Protein AF-A0A1Y3ATC1-F1 (afdb_monomer_lite)

Foldseek 3Di:
DDPPPPPDPAPQAQVVLLCCCVPPLQDAEEADECHEHELSNLVSLLNNQNHAEYEDYQYHYDPVHVVVVVVSVVVSVCSLCVLVPVCVPDPDDPDPPPRRRYHYHYYNDPDD

pLDDT: mean 73.66, std 17.36, range [36.75, 92.56]

Secondary structure (DSSP, 8-state):
--------TT---HHHHTTHHHH-TT--EEEEES-EE-HHHHHHHHT-TT--EEEEES-EE-GGGHHHHHHHHHHHHHHHHHHHHTTTT--S-TTTGGGG--EEEEES----

Sequence (112 aa):
MTVSSKLSPKSISDHSLSTLDQYLPDLRILKLRGVCIGQRSLLAIQNLKHLQFLRLDSLRFNRNEKSSIKESFSELMRTLTSDMQQLSSYEHCQRQHRQNRTSIHLTNIPLI

Radius of gyration: 16.45 Å; chains: 1; bounding box: 32×25×67 Å

Structure (mmCIF, N/CA/C/O backbone):
data_AF-A0A1Y3ATC1-F1
#
_entry.id   AF-A0A1Y3ATC1-F1
#
loop_
_atom_site.group_PDB
_atom_site.id
_atom_site.type_symbol
_atom_site.label_atom_id
_atom_site.label_alt_id
_atom_site.label_comp_id
_atom_site.label_asym_id
_atom_site.label_entity_id
_atom_site.label_seq_id
_atom_site.pdbx_PDB_ins_code
_atom_site.Cartn_x
_atom_site.Cartn_y
_atom_site.Cartn_z
_atom_site.occupancy
_atom_site.B_iso_or_equiv
_atom_site.auth_seq_id
_atom_site.auth_comp_id
_atom_site.auth_asym_id
_atom_site.auth_atom_id
_atom_site.pdbx_PDB_model_num
ATOM 1 N N . MET A 1 1 ? -14.886 5.258 -33.704 1.00 36.75 1 MET A N 1
ATOM 2 C CA . MET A 1 1 ? -13.667 4.601 -33.186 1.00 36.75 1 MET A CA 1
ATOM 3 C C . MET A 1 1 ? -13.811 4.473 -31.681 1.00 36.75 1 MET A C 1
ATOM 5 O O . MET A 1 1 ? -13.612 5.441 -30.962 1.00 36.75 1 MET A O 1
ATOM 9 N N . THR A 1 2 ? -14.276 3.323 -31.206 1.00 37.00 2 THR A N 1
ATOM 10 C CA . THR A 1 2 ? -14.501 3.073 -29.779 1.00 37.00 2 THR A CA 1
ATOM 11 C C . THR A 1 2 ? -13.172 2.659 -29.163 1.00 37.00 2 THR A C 1
ATOM 13 O O . THR A 1 2 ? -12.673 1.566 -29.424 1.00 37.00 2 THR A O 1
ATOM 16 N N . VAL A 1 3 ? -12.556 3.556 -28.394 1.00 41.97 3 VAL A N 1
ATOM 17 C CA . VAL A 1 3 ? -11.334 3.252 -27.644 1.00 41.97 3 VAL A CA 1
ATOM 18 C C . VAL A 1 3 ? -11.744 2.366 -26.468 1.00 41.97 3 VAL A C 1
ATOM 20 O O . VAL A 1 3 ? -12.077 2.845 -25.389 1.00 41.97 3 VAL A O 1
ATOM 23 N N . SER A 1 4 ? -11.805 1.050 -26.683 1.00 43.94 4 SER A N 1
ATOM 24 C CA . SER A 1 4 ? -11.871 0.098 -25.575 1.00 43.94 4 SER A CA 1
ATOM 25 C C . SER A 1 4 ? -10.512 0.096 -24.890 1.00 43.94 4 SER A C 1
ATOM 27 O O . SER A 1 4 ? -9.640 -0.719 -25.193 1.00 43.94 4 SER A O 1
ATOM 29 N N . SER A 1 5 ? -10.327 1.035 -23.966 1.00 49.41 5 SER A N 1
ATOM 30 C CA . SER A 1 5 ? -9.232 1.032 -23.006 1.00 49.41 5 SER A CA 1
ATOM 31 C C . SER A 1 5 ? -9.395 -0.208 -22.139 1.00 49.41 5 SER A C 1
ATOM 33 O O . SER A 1 5 ? -10.082 -0.200 -21.119 1.00 49.41 5 SER A O 1
ATOM 35 N N . LYS A 1 6 ? -8.808 -1.316 -22.588 1.00 47.03 6 LYS A N 1
ATOM 36 C CA . LYS A 1 6 ? -8.688 -2.558 -21.834 1.00 47.03 6 LYS A CA 1
ATOM 37 C C . LYS A 1 6 ? -7.788 -2.235 -20.641 1.00 47.03 6 LYS A C 1
ATOM 39 O O . LYS A 1 6 ? -6.571 -2.384 -20.720 1.00 47.03 6 LYS A O 1
ATOM 44 N N . LEU A 1 7 ? -8.375 -1.702 -19.567 1.00 44.47 7 LEU A N 1
ATOM 45 C CA . LEU A 1 7 ? -7.712 -1.493 -18.285 1.00 44.47 7 LEU A CA 1
ATOM 46 C C . LEU A 1 7 ? -7.287 -2.874 -17.803 1.00 44.47 7 LEU A C 1
ATOM 48 O O . LEU A 1 7 ? -8.057 -3.620 -17.203 1.00 44.47 7 LEU A O 1
ATOM 52 N N . SER A 1 8 ? -6.068 -3.270 -18.163 1.00 48.94 8 SER A N 1
ATOM 53 C CA . SER A 1 8 ? -5.501 -4.493 -17.631 1.00 48.94 8 SER A CA 1
ATOM 54 C C . SER A 1 8 ? -5.465 -4.344 -16.104 1.00 48.94 8 SER A C 1
ATOM 56 O O . SER A 1 8 ? -5.114 -3.263 -15.618 1.00 48.94 8 SER A O 1
ATOM 58 N N . PRO A 1 9 ? -5.750 -5.399 -15.324 1.00 48.72 9 PRO A N 1
ATOM 59 C CA . PRO A 1 9 ? -5.671 -5.372 -13.857 1.00 48.72 9 PRO A CA 1
ATOM 60 C C . PRO A 1 9 ? -4.243 -5.117 -13.312 1.00 48.72 9 PRO A C 1
ATOM 62 O O . PRO A 1 9 ? -3.969 -5.331 -12.138 1.00 48.72 9 PRO A O 1
ATOM 65 N N . LYS A 1 10 ? -3.315 -4.656 -14.164 1.00 52.91 10 LYS A N 1
ATOM 66 C CA . LYS A 1 10 ? -1.913 -4.327 -13.892 1.00 52.91 10 LYS A CA 1
ATOM 67 C C . LYS A 1 10 ? -1.646 -2.819 -13.757 1.00 52.91 10 LYS A C 1
ATOM 69 O O . LYS A 1 10 ? -0.485 -2.449 -13.628 1.00 52.91 10 LYS A O 1
ATOM 74 N N . SER A 1 11 ? -2.662 -1.954 -13.821 1.00 65.44 11 SER A N 1
ATOM 75 C CA . SER A 1 11 ? -2.452 -0.503 -13.987 1.00 65.44 11 SER A CA 1
ATOM 76 C C . SER A 1 11 ? -2.610 0.349 -12.719 1.00 65.44 11 SER A C 1
ATOM 78 O O . SER A 1 11 ? -2.733 1.566 -12.834 1.00 65.44 11 SER A O 1
ATOM 80 N N . ILE A 1 12 ? -2.598 -0.236 -11.517 1.00 73.12 12 ILE A N 1
ATOM 81 C CA . ILE A 1 12 ? -2.395 0.577 -10.307 1.00 73.12 12 ILE A CA 1
ATOM 82 C C . ILE A 1 12 ? -0.900 0.904 -10.237 1.00 73.12 12 ILE A C 1
ATOM 84 O O . ILE A 1 12 ? -0.068 0.033 -9.963 1.00 73.12 12 ILE A O 1
ATOM 88 N N . SER A 1 13 ? -0.576 2.149 -10.576 1.00 77.94 13 SER A N 1
ATOM 89 C CA . SER A 1 13 ? 0.775 2.704 -10.601 1.00 77.94 13 SER A CA 1
ATOM 90 C C . SER A 1 13 ? 1.028 3.582 -9.376 1.00 77.94 13 SER A C 1
ATOM 92 O O . SER A 1 13 ? 0.087 4.073 -8.749 1.00 77.94 13 SER A O 1
ATOM 94 N N . ASP A 1 14 ? 2.303 3.843 -9.089 1.00 82.75 14 ASP A N 1
ATOM 95 C CA . ASP A 1 14 ? 2.731 4.821 -8.082 1.00 82.75 14 ASP A CA 1
ATOM 96 C C . ASP A 1 14 ? 1.991 6.161 -8.227 1.00 82.75 14 ASP A C 1
ATOM 98 O O . ASP A 1 14 ? 1.514 6.711 -7.241 1.00 82.75 14 ASP A O 1
ATOM 102 N N . HIS A 1 15 ? 1.791 6.624 -9.465 1.00 85.12 15 HIS A N 1
ATOM 103 C CA . HIS A 1 15 ? 1.083 7.871 -9.740 1.00 85.12 15 HIS A CA 1
ATOM 104 C C . HIS A 1 15 ? -0.401 7.828 -9.349 1.00 85.12 15 HIS A C 1
ATOM 106 O O . HIS A 1 15 ? -0.924 8.795 -8.809 1.00 85.12 15 HIS A O 1
ATOM 112 N N . SER A 1 16 ? -1.090 6.710 -9.592 1.00 86.50 16 SER A N 1
ATOM 113 C CA . SER A 1 16 ? -2.487 6.569 -9.156 1.00 86.50 16 SER A CA 1
ATOM 114 C C . SER A 1 16 ? -2.624 6.432 -7.637 1.00 86.50 16 SER A C 1
ATOM 116 O O . SER A 1 16 ? -3.641 6.814 -7.075 1.00 86.50 16 SER A O 1
ATOM 118 N N . LEU A 1 17 ? -1.604 5.889 -6.967 1.00 88.62 17 LEU A N 1
ATOM 119 C CA . LEU A 1 17 ? -1.585 5.731 -5.514 1.00 88.62 17 LEU A CA 1
ATOM 120 C C . LEU A 1 17 ? -1.142 7.012 -4.793 1.00 88.62 17 LEU A C 1
ATOM 122 O O . LEU A 1 17 ? -1.487 7.195 -3.630 1.00 88.62 17 LEU A O 1
ATOM 126 N N . SER A 1 18 ? -0.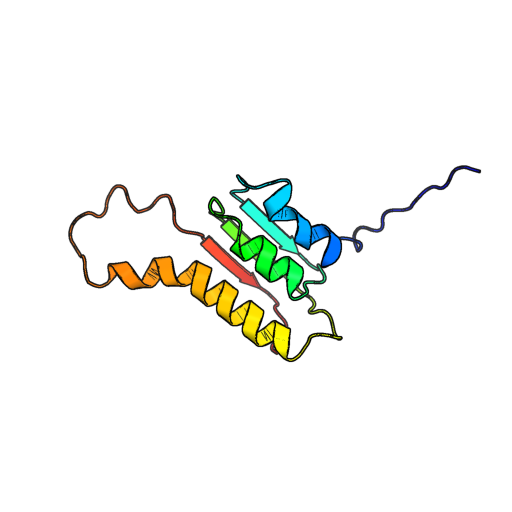418 7.911 -5.467 1.00 90.12 18 SER A N 1
ATOM 127 C CA . SER A 1 18 ? 0.062 9.165 -4.876 1.00 90.12 18 SER A CA 1
ATOM 128 C C . SER A 1 18 ? -1.036 10.189 -4.595 1.00 90.12 18 SER A C 1
ATOM 130 O O . SER A 1 18 ? -0.735 11.258 -4.087 1.00 90.12 18 SER A O 1
ATOM 132 N N . THR A 1 19 ? -2.280 9.907 -4.979 1.00 90.75 19 THR A N 1
ATOM 133 C CA . THR A 1 19 ? -3.433 10.786 -4.745 1.00 90.75 19 THR A CA 1
ATOM 134 C C . THR A 1 19 ? -4.393 10.226 -3.690 1.00 90.75 19 THR A C 1
ATOM 136 O O . THR A 1 19 ? -5.461 10.795 -3.461 1.00 90.75 19 THR A O 1
ATOM 139 N N . LEU A 1 20 ? -4.044 9.100 -3.051 1.00 89.88 20 LEU A N 1
ATOM 140 C CA . LEU A 1 20 ? -4.903 8.435 -2.068 1.00 89.88 20 LEU A CA 1
ATOM 141 C C . LEU A 1 20 ? -5.254 9.339 -0.886 1.00 89.88 20 LEU A C 1
ATOM 143 O O . LEU A 1 20 ? -6.406 9.360 -0.470 1.00 89.88 20 LEU A O 1
ATOM 147 N N . ASP A 1 21 ? -4.292 10.090 -0.365 1.00 91.19 21 ASP A N 1
ATOM 148 C CA . ASP A 1 21 ? -4.498 11.015 0.749 1.00 91.19 21 ASP A CA 1
ATOM 149 C C . ASP A 1 21 ? -5.371 12.213 0.368 1.00 91.19 21 ASP A C 1
ATOM 151 O O . ASP A 1 21 ? -6.161 12.685 1.183 1.00 91.19 21 ASP A O 1
ATOM 155 N N . GLN A 1 22 ? -5.291 12.660 -0.886 1.00 92.31 22 GLN A N 1
ATOM 156 C CA . GLN A 1 22 ? -6.111 13.754 -1.394 1.00 92.31 22 GLN A CA 1
ATOM 157 C C . GLN A 1 22 ? -7.588 13.365 -1.549 1.00 92.31 22 GLN A C 1
ATOM 159 O O . GLN A 1 22 ? -8.471 14.154 -1.213 1.00 92.31 22 GLN A O 1
ATOM 164 N N . TYR A 1 23 ? -7.870 12.178 -2.093 1.00 92.56 23 TYR A N 1
ATOM 165 C CA . TYR A 1 23 ? -9.240 11.779 -2.442 1.00 92.56 23 TYR A CA 1
ATOM 166 C C . TYR A 1 23 ? -9.905 10.869 -1.411 1.00 92.56 23 TYR A C 1
ATOM 168 O O . TYR A 1 23 ? -11.132 10.796 -1.372 1.00 92.56 23 TYR A O 1
ATOM 176 N N . LEU A 1 24 ? -9.123 10.166 -0.590 1.00 92.31 24 LEU A N 1
ATOM 177 C CA . LEU A 1 24 ? -9.609 9.223 0.417 1.00 92.31 24 LEU A CA 1
ATOM 178 C C . LEU A 1 24 ? -8.959 9.494 1.792 1.00 92.31 24 LEU A C 1
ATOM 180 O O . LEU A 1 24 ? -8.370 8.582 2.373 1.00 92.31 24 LEU A O 1
ATOM 184 N N . PRO A 1 25 ? -9.074 10.715 2.352 1.00 90.81 25 PRO A N 1
ATOM 185 C CA . PRO A 1 25 ? -8.409 11.079 3.610 1.00 90.81 25 PRO A CA 1
ATOM 186 C C . PRO A 1 25 ? -8.863 10.229 4.811 1.00 90.81 25 PRO A C 1
ATOM 188 O O . PRO A 1 25 ? -8.079 9.962 5.721 1.00 90.81 25 PRO A O 1
ATOM 191 N N . ASP A 1 26 ? -10.107 9.743 4.787 1.00 90.12 26 ASP A N 1
ATOM 192 C CA . ASP A 1 26 ? -10.702 8.917 5.846 1.00 90.12 26 ASP A CA 1
ATOM 193 C C . ASP A 1 26 ? -10.516 7.405 5.624 1.00 90.12 26 ASP A C 1
ATOM 195 O O . ASP A 1 26 ? -11.195 6.583 6.252 1.00 90.12 26 ASP A O 1
ATOM 199 N N . LEU A 1 27 ? -9.626 7.000 4.708 1.00 90.62 27 LEU A N 1
ATOM 200 C CA . LEU A 1 27 ? -9.423 5.591 4.379 1.00 90.62 27 LEU A CA 1
ATOM 201 C C . LEU A 1 27 ? -8.921 4.806 5.597 1.00 90.62 27 LEU A C 1
ATOM 203 O O . LEU A 1 27 ? -7.821 5.032 6.089 1.00 90.62 27 LEU A O 1
ATOM 207 N N . ARG A 1 28 ? -9.706 3.814 6.035 1.00 90.00 28 ARG A N 1
ATOM 208 C CA . ARG A 1 28 ? -9.360 2.950 7.179 1.00 90.00 28 ARG A CA 1
ATOM 209 C C . ARG A 1 28 ? -8.669 1.651 6.794 1.00 90.00 28 ARG A C 1
ATOM 211 O O . ARG A 1 28 ? -7.927 1.091 7.593 1.00 90.00 28 ARG A O 1
ATOM 218 N N . ILE A 1 29 ? -8.926 1.135 5.597 1.00 90.31 29 ILE A N 1
ATOM 219 C CA . ILE A 1 29 ? -8.432 -0.175 5.165 1.00 90.31 29 ILE A CA 1
ATOM 220 C C . ILE A 1 29 ? -7.846 -0.037 3.766 1.00 90.31 29 ILE A C 1
ATOM 222 O O . ILE A 1 29 ? -8.567 0.266 2.820 1.00 90.31 29 ILE A O 1
ATOM 226 N N . LEU A 1 30 ? -6.556 -0.336 3.630 1.00 90.25 30 LEU A N 1
ATOM 227 C CA . LEU A 1 30 ? -5.850 -0.363 2.357 1.00 90.25 30 LEU A CA 1
ATOM 228 C C . LEU A 1 30 ? -5.213 -1.737 2.140 1.00 90.25 30 LEU A C 1
ATOM 230 O O . LEU A 1 30 ? -4.425 -2.223 2.952 1.00 90.25 30 LEU A O 1
ATOM 234 N N . LYS A 1 31 ? -5.563 -2.381 1.025 1.00 90.44 31 LYS A N 1
ATOM 235 C CA . LYS A 1 31 ? -5.002 -3.671 0.608 1.00 90.44 31 LYS A CA 1
ATOM 236 C C . LYS A 1 31 ? -4.436 -3.532 -0.794 1.00 90.44 31 LYS A C 1
ATOM 238 O O . LYS A 1 31 ? -5.187 -3.348 -1.746 1.00 90.44 31 LYS A O 1
ATOM 243 N N . LEU A 1 32 ? -3.122 -3.654 -0.915 1.00 87.12 32 LEU A N 1
ATOM 244 C CA . LEU A 1 32 ? -2.404 -3.563 -2.178 1.00 87.12 32 LEU A CA 1
ATOM 245 C C . LEU A 1 32 ? -1.722 -4.896 -2.471 1.00 87.12 32 LEU A C 1
ATOM 247 O O . LEU A 1 32 ? -0.950 -5.397 -1.654 1.00 87.12 32 LEU A O 1
ATOM 251 N N . ARG A 1 33 ? -2.011 -5.473 -3.644 1.00 87.19 33 ARG A N 1
ATOM 252 C CA . ARG A 1 33 ? -1.413 -6.732 -4.097 1.00 87.19 33 ARG A CA 1
ATOM 253 C C . ARG A 1 33 ? -0.873 -6.612 -5.516 1.00 87.19 33 ARG A C 1
ATOM 255 O O . ARG A 1 33 ? -1.614 -6.231 -6.415 1.00 87.19 33 ARG A O 1
ATOM 262 N N . GLY A 1 34 ? 0.392 -6.975 -5.731 1.00 84.19 34 GLY A N 1
ATOM 263 C CA . GLY A 1 34 ? 0.986 -7.028 -7.078 1.00 84.19 34 GLY A CA 1
ATOM 264 C C . GLY A 1 34 ? 1.219 -5.662 -7.739 1.00 84.19 34 GLY A C 1
ATOM 265 O O . GLY A 1 34 ? 1.493 -5.593 -8.945 1.00 84.19 34 GLY A O 1
ATOM 266 N N . VAL A 1 35 ? 1.093 -4.575 -6.975 1.00 84.50 35 VAL A N 1
ATOM 267 C CA . VAL A 1 35 ? 1.183 -3.201 -7.482 1.00 84.50 35 VAL A CA 1
ATOM 268 C C . VAL A 1 35 ? 2.626 -2.706 -7.522 1.00 84.50 35 VAL A C 1
ATOM 270 O O . VAL A 1 35 ? 3.497 -3.212 -6.809 1.00 84.50 35 VAL A O 1
ATOM 273 N N . CYS A 1 36 ? 2.873 -1.724 -8.390 1.00 85.56 36 CYS A N 1
ATOM 274 C CA . CYS A 1 36 ? 4.144 -1.012 -8.424 1.00 85.56 36 CYS A CA 1
ATOM 275 C C . CYS A 1 36 ? 4.055 0.202 -7.495 1.00 85.56 36 CYS A C 1
ATOM 277 O O . CYS A 1 36 ? 3.228 1.081 -7.733 1.00 85.56 36 CYS A O 1
ATOM 279 N N . ILE A 1 37 ? 4.884 0.230 -6.456 1.00 85.44 37 ILE A N 1
ATOM 280 C CA . ILE A 1 37 ? 4.946 1.304 -5.462 1.00 85.44 37 ILE A CA 1
ATOM 281 C C . ILE A 1 37 ? 6.258 2.066 -5.671 1.00 85.44 37 ILE A C 1
ATOM 283 O O . ILE A 1 37 ? 7.311 1.466 -5.901 1.00 85.44 37 ILE A O 1
ATOM 287 N N . GLY A 1 38 ? 6.163 3.389 -5.650 1.00 87.75 38 GLY A N 1
ATOM 288 C CA . GLY A 1 38 ? 7.260 4.350 -5.709 1.00 87.75 38 GLY A CA 1
ATOM 289 C C . GLY A 1 38 ? 7.318 5.171 -4.422 1.00 87.75 38 GLY A C 1
ATOM 290 O O . GLY A 1 38 ? 6.562 4.936 -3.477 1.00 87.75 38 GLY A O 1
ATOM 291 N N . GLN A 1 39 ? 8.195 6.166 -4.378 1.00 88.19 39 GLN A N 1
ATOM 292 C CA . GLN A 1 39 ? 8.290 7.046 -3.211 1.00 88.19 39 GLN A CA 1
ATOM 293 C C . GLN A 1 39 ? 6.980 7.808 -2.935 1.00 88.19 39 GLN A C 1
ATOM 295 O O . GLN A 1 39 ? 6.580 7.976 -1.784 1.00 88.19 39 GLN A O 1
ATOM 300 N N . ARG A 1 40 ? 6.282 8.248 -3.986 1.00 88.88 40 ARG A N 1
ATOM 301 C CA . ARG A 1 40 ? 5.094 9.108 -3.864 1.00 88.88 40 ARG A CA 1
ATOM 302 C C . ARG A 1 40 ? 3.920 8.373 -3.236 1.00 88.88 40 ARG A C 1
ATOM 304 O O . ARG A 1 40 ? 3.218 8.922 -2.396 1.00 88.88 40 ARG A O 1
ATOM 311 N N . SER A 1 41 ? 3.721 7.121 -3.626 1.00 90.12 41 SER A N 1
ATOM 312 C CA . SER A 1 41 ? 2.685 6.274 -3.045 1.00 90.12 41 SER A CA 1
ATOM 313 C C . SER A 1 41 ? 2.964 5.920 -1.586 1.00 90.12 41 SER A C 1
ATOM 315 O O . SER A 1 41 ? 2.026 5.882 -0.799 1.00 90.12 41 SER A O 1
ATOM 317 N N . LEU A 1 42 ? 4.227 5.735 -1.186 1.00 89.56 42 LEU A N 1
ATOM 318 C CA . LEU A 1 42 ? 4.574 5.550 0.229 1.00 89.56 42 LEU A CA 1
ATOM 319 C C . LEU A 1 42 ? 4.244 6.793 1.066 1.00 89.56 42 LEU A C 1
ATOM 321 O O . LEU A 1 42 ? 3.645 6.654 2.130 1.00 89.56 42 LEU A O 1
ATOM 325 N N . LEU A 1 43 ? 4.561 7.990 0.560 1.00 89.69 43 LEU A N 1
ATOM 326 C CA . LEU A 1 43 ? 4.216 9.260 1.211 1.00 89.69 43 LEU A CA 1
ATOM 327 C C . LEU A 1 43 ? 2.699 9.452 1.329 1.00 89.69 43 LEU A C 1
ATOM 329 O O . LEU A 1 43 ? 2.201 9.798 2.396 1.00 89.69 43 LEU A O 1
ATOM 333 N N . ALA A 1 44 ? 1.947 9.162 0.265 1.00 90.88 44 ALA A N 1
ATOM 334 C CA . ALA A 1 44 ? 0.489 9.240 0.311 1.00 90.88 44 ALA A CA 1
ATOM 335 C C . ALA A 1 44 ? -0.094 8.278 1.360 1.00 90.88 44 ALA A C 1
ATOM 337 O O . ALA A 1 44 ? -0.971 8.665 2.124 1.00 90.88 44 ALA A O 1
ATOM 338 N N . ILE A 1 45 ? 0.426 7.047 1.466 1.00 90.06 45 ILE A N 1
ATOM 339 C CA . ILE A 1 45 ? -0.002 6.091 2.503 1.00 90.06 45 ILE A CA 1
ATOM 340 C C . ILE A 1 45 ? 0.342 6.607 3.908 1.00 90.06 45 ILE A C 1
ATOM 342 O O . ILE A 1 45 ? -0.468 6.450 4.819 1.00 90.06 45 ILE A O 1
ATOM 346 N N . GLN A 1 46 ? 1.504 7.239 4.086 1.00 88.44 46 GLN A N 1
ATOM 347 C CA . GLN A 1 46 ? 1.915 7.843 5.358 1.00 88.44 46 GLN A CA 1
ATOM 348 C C . GLN A 1 46 ? 0.953 8.953 5.811 1.00 88.44 46 GLN A C 1
ATOM 350 O O . GLN A 1 46 ? 0.701 9.100 7.005 1.00 88.44 46 GLN A O 1
ATOM 355 N N . ASN A 1 47 ? 0.379 9.702 4.867 1.00 89.81 47 ASN A N 1
ATOM 356 C CA . ASN A 1 47 ? -0.551 10.796 5.150 1.00 89.81 47 ASN A CA 1
ATOM 357 C C . ASN A 1 47 ? -1.975 10.334 5.515 1.00 89.81 47 ASN A C 1
ATOM 359 O O . ASN A 1 47 ? -2.782 11.155 5.959 1.00 89.81 47 ASN A O 1
ATOM 363 N N . LEU A 1 48 ? -2.308 9.046 5.372 1.00 89.75 48 LEU A N 1
ATOM 364 C CA . LEU A 1 48 ? -3.626 8.500 5.716 1.00 89.75 48 LEU A CA 1
ATOM 365 C C . LEU A 1 48 ? -3.789 8.343 7.236 1.00 89.75 48 LEU A C 1
ATOM 367 O O . LEU A 1 48 ? -3.655 7.254 7.794 1.00 89.75 48 LEU A O 1
ATOM 371 N N . LYS A 1 49 ? -4.132 9.442 7.914 1.00 86.00 49 LYS A N 1
ATOM 372 C CA . LYS A 1 49 ? -4.237 9.531 9.386 1.00 86.00 49 LYS A CA 1
ATOM 373 C C . LYS A 1 49 ? -5.271 8.594 10.016 1.00 86.00 49 LYS A C 1
ATOM 375 O O . LYS A 1 49 ? -5.189 8.303 11.205 1.00 86.00 49 LYS A O 1
ATOM 380 N N . HIS A 1 50 ? -6.257 8.150 9.241 1.00 86.44 50 HIS A N 1
ATOM 381 C CA . HIS A 1 50 ? -7.327 7.268 9.708 1.00 86.44 50 HIS A CA 1
ATOM 382 C C . HIS A 1 50 ? -7.115 5.803 9.318 1.00 86.44 50 HIS A C 1
ATOM 384 O O . HIS A 1 50 ? -7.996 4.975 9.561 1.00 86.44 50 HIS A O 1
ATOM 390 N N . LEU A 1 51 ? -5.960 5.466 8.736 1.00 87.31 51 LEU A N 1
ATOM 391 C CA . LEU A 1 51 ? -5.661 4.107 8.318 1.00 87.31 51 LEU A CA 1
ATOM 392 C C . LEU A 1 51 ? -5.528 3.195 9.539 1.00 87.31 51 LEU A C 1
ATOM 394 O O . LEU A 1 51 ? -4.703 3.414 10.409 1.00 87.31 51 LEU A O 1
ATOM 398 N N . GLN A 1 52 ? -6.344 2.148 9.592 1.00 88.38 52 GLN A N 1
ATOM 399 C CA . GLN A 1 52 ? -6.371 1.146 10.660 1.00 88.38 52 GLN A CA 1
ATOM 400 C C . GLN A 1 52 ? -5.853 -0.212 10.189 1.00 88.38 52 GLN A C 1
ATOM 402 O O . GLN A 1 52 ? -5.479 -1.052 11.001 1.00 88.38 52 GLN A O 1
ATOM 407 N N . PHE A 1 53 ? -5.836 -0.467 8.882 1.00 87.00 53 PHE A N 1
ATOM 408 C CA . PHE A 1 53 ? -5.339 -1.715 8.323 1.00 87.00 53 PHE A CA 1
ATOM 409 C C . PHE A 1 53 ? -4.606 -1.464 7.012 1.00 87.00 53 PHE A C 1
ATOM 411 O O . PHE A 1 53 ? -5.191 -0.959 6.053 1.00 87.00 53 PHE A O 1
ATOM 418 N N . LEU A 1 54 ? -3.348 -1.892 6.952 1.00 88.75 54 LEU A N 1
ATOM 419 C CA . LEU A 1 54 ? -2.524 -1.861 5.756 1.00 88.75 54 LEU A CA 1
ATOM 420 C C . LEU A 1 54 ? -2.042 -3.273 5.434 1.00 88.75 54 LEU A C 1
ATOM 422 O O . LEU A 1 54 ? -1.322 -3.889 6.217 1.00 88.75 54 LEU A O 1
ATOM 426 N N . ARG A 1 55 ? -2.389 -3.783 4.252 1.00 89.38 55 ARG A N 1
ATOM 427 C CA . ARG A 1 55 ? -1.791 -5.008 3.713 1.00 89.38 55 ARG A CA 1
ATOM 428 C C . ARG A 1 55 ? -1.062 -4.720 2.419 1.00 89.38 55 ARG A C 1
ATOM 430 O O . ARG A 1 55 ? -1.671 -4.255 1.458 1.00 89.38 55 ARG A O 1
ATOM 437 N N . LEU A 1 56 ? 0.213 -5.077 2.401 1.00 85.88 56 LEU A N 1
ATOM 438 C CA . LEU A 1 56 ? 1.097 -4.963 1.255 1.00 85.88 56 LEU A CA 1
ATOM 439 C C . LEU A 1 56 ? 1.574 -6.363 0.871 1.00 85.88 56 LEU A C 1
ATOM 441 O O . LEU A 1 56 ? 2.287 -7.018 1.631 1.00 85.88 56 LEU A O 1
ATOM 445 N N . ASP A 1 57 ? 1.144 -6.833 -0.296 1.00 84.25 57 ASP A N 1
ATOM 446 C CA . ASP A 1 57 ? 1.419 -8.186 -0.771 1.00 84.25 57 ASP A CA 1
ATOM 447 C C . ASP A 1 57 ? 2.064 -8.161 -2.160 1.00 84.25 57 ASP A C 1
ATOM 449 O O . ASP A 1 57 ? 1.541 -7.542 -3.090 1.00 84.25 57 ASP A O 1
ATOM 453 N N . SER A 1 58 ? 3.173 -8.880 -2.337 1.00 82.62 58 SER A N 1
ATOM 454 C CA . SER A 1 58 ? 3.796 -9.079 -3.654 1.00 82.62 58 SER A CA 1
ATOM 455 C C . SER A 1 58 ? 4.112 -7.753 -4.362 1.00 82.62 58 SER A C 1
ATOM 457 O O . SER A 1 58 ? 3.820 -7.571 -5.547 1.00 82.62 58 SER A O 1
ATOM 459 N N . LEU A 1 59 ? 4.631 -6.783 -3.607 1.00 79.38 59 LEU A N 1
ATOM 460 C CA . LEU A 1 59 ? 4.920 -5.450 -4.124 1.00 79.38 59 LEU A CA 1
ATOM 461 C C . LEU A 1 59 ? 6.089 -5.461 -5.104 1.00 79.38 59 LEU A C 1
ATOM 463 O O . LEU A 1 59 ? 7.023 -6.253 -4.990 1.00 79.38 59 LEU A O 1
ATOM 467 N N . ARG A 1 60 ? 6.065 -4.519 -6.045 1.00 82.56 60 ARG A N 1
ATOM 468 C CA . ARG A 1 60 ? 7.214 -4.201 -6.893 1.00 82.56 60 ARG A CA 1
ATOM 469 C C . ARG A 1 60 ? 7.612 -2.757 -6.653 1.00 82.56 60 ARG A C 1
ATOM 471 O O . ARG A 1 60 ? 6.761 -1.880 -6.692 1.00 82.56 60 ARG A O 1
ATOM 478 N N . PHE A 1 61 ? 8.895 -2.516 -6.436 1.00 81.25 61 PHE A N 1
ATOM 479 C CA . PHE A 1 61 ? 9.412 -1.161 -6.306 1.00 81.25 61 PHE A CA 1
ATOM 480 C C . PHE A 1 61 ? 9.714 -0.563 -7.676 1.00 81.25 61 PHE A C 1
ATOM 482 O O . PHE A 1 61 ? 10.198 -1.264 -8.576 1.00 81.25 61 PHE A O 1
ATOM 489 N N . ASN A 1 62 ? 9.447 0.734 -7.829 1.00 78.06 62 ASN A N 1
ATOM 490 C CA . ASN A 1 62 ? 9.838 1.468 -9.022 1.00 78.06 62 ASN A CA 1
ATOM 491 C C . ASN A 1 62 ? 11.367 1.400 -9.188 1.00 78.06 62 ASN A C 1
ATOM 493 O O . ASN A 1 62 ? 12.130 1.837 -8.327 1.00 78.06 62 ASN A O 1
ATOM 497 N N . ARG A 1 63 ? 11.832 0.806 -10.296 1.00 69.81 63 ARG A N 1
ATOM 498 C CA . ARG A 1 63 ? 13.259 0.502 -10.513 1.00 69.81 63 ARG A CA 1
ATOM 499 C C . ARG A 1 63 ? 14.135 1.752 -10.589 1.00 69.81 63 ARG A C 1
ATOM 501 O O . ARG A 1 63 ? 15.326 1.643 -10.317 1.00 69.81 63 ARG A O 1
ATOM 508 N N . ASN A 1 64 ? 13.545 2.896 -10.924 1.00 74.75 64 ASN A N 1
ATOM 509 C CA . ASN A 1 64 ? 14.256 4.163 -11.067 1.00 74.75 64 ASN A CA 1
ATOM 510 C C . ASN A 1 64 ? 14.560 4.828 -9.711 1.00 74.75 64 ASN A C 1
ATOM 512 O O . ASN A 1 64 ? 15.334 5.773 -9.667 1.00 74.75 64 ASN A O 1
ATOM 516 N N . GLU A 1 65 ? 13.982 4.325 -8.614 1.00 68.38 65 GLU A N 1
ATOM 517 C CA . GLU A 1 65 ? 14.017 4.952 -7.281 1.00 68.38 65 GLU A CA 1
ATOM 518 C C . GLU A 1 65 ? 14.568 3.996 -6.203 1.00 68.38 65 GLU A C 1
ATOM 520 O O . GLU A 1 65 ? 14.339 4.175 -5.012 1.00 68.38 65 GLU A O 1
ATOM 525 N N . LYS A 1 66 ? 15.286 2.933 -6.599 1.00 66.75 66 LYS A N 1
ATOM 526 C CA . LYS A 1 66 ? 15.661 1.826 -5.695 1.00 66.75 66 LYS A CA 1
ATOM 527 C C . LYS A 1 66 ? 16.408 2.239 -4.420 1.00 66.75 66 LYS A C 1
ATOM 529 O O . LYS A 1 66 ? 16.236 1.578 -3.402 1.00 66.75 66 LYS A O 1
ATOM 534 N N . SER A 1 67 ? 17.250 3.270 -4.466 1.00 68.50 67 SER A N 1
ATOM 535 C CA . SER A 1 67 ? 18.004 3.730 -3.292 1.00 68.50 67 SER A CA 1
ATOM 536 C C . SER A 1 67 ? 17.125 4.515 -2.314 1.00 68.50 67 SER A C 1
ATOM 538 O O . SER A 1 67 ? 17.127 4.211 -1.124 1.00 68.50 67 SER A O 1
ATOM 540 N N . SER A 1 68 ? 16.319 5.461 -2.803 1.00 77.12 68 SER A N 1
ATOM 541 C CA . SER A 1 68 ? 15.446 6.309 -1.976 1.00 77.12 68 SER A CA 1
ATOM 542 C C . SER A 1 68 ? 14.188 5.589 -1.482 1.00 77.12 68 SER A C 1
ATOM 544 O O . SER A 1 68 ? 13.624 5.940 -0.442 1.00 77.12 68 SER A O 1
ATOM 546 N N . ILE A 1 69 ? 13.744 4.549 -2.192 1.00 82.00 69 ILE A N 1
ATOM 547 C CA . ILE A 1 69 ? 12.523 3.828 -1.831 1.00 82.00 69 ILE A CA 1
ATOM 548 C C . ILE A 1 69 ? 12.689 2.972 -0.578 1.00 82.00 69 ILE A C 1
ATOM 550 O O . ILE A 1 69 ? 11.732 2.804 0.173 1.00 82.00 69 ILE A O 1
ATOM 554 N N . LYS A 1 70 ? 13.901 2.465 -0.314 1.00 79.75 70 LYS A N 1
ATOM 555 C CA . LYS A 1 70 ? 14.202 1.699 0.901 1.00 79.75 70 LYS A CA 1
ATOM 556 C C . LYS A 1 70 ? 14.098 2.578 2.145 1.00 79.75 70 LYS A C 1
ATOM 558 O O . LYS A 1 70 ? 13.514 2.162 3.145 1.00 79.75 70 LYS A O 1
ATOM 563 N N . GLU A 1 71 ? 14.623 3.795 2.060 1.00 82.94 71 GLU A N 1
ATOM 564 C CA . GLU A 1 71 ? 14.527 4.795 3.122 1.00 82.94 71 GLU A CA 1
ATOM 565 C C . GLU A 1 71 ? 13.075 5.232 3.330 1.00 82.94 71 GLU A C 1
ATOM 567 O O . GLU A 1 71 ? 12.564 5.141 4.440 1.00 82.94 71 GLU A O 1
ATOM 572 N N . SER A 1 72 ? 12.361 5.555 2.247 1.00 84.00 72 SER A N 1
ATOM 573 C CA . SER A 1 72 ? 10.943 5.940 2.312 1.00 84.00 72 SER A CA 1
ATOM 574 C C . SER A 1 72 ? 10.062 4.829 2.895 1.00 84.00 72 SER A C 1
ATOM 576 O O . SER A 1 72 ? 9.156 5.088 3.683 1.00 84.00 72 SER A O 1
ATOM 578 N N . PHE A 1 73 ? 10.331 3.570 2.538 1.00 85.25 73 PHE A N 1
ATOM 579 C C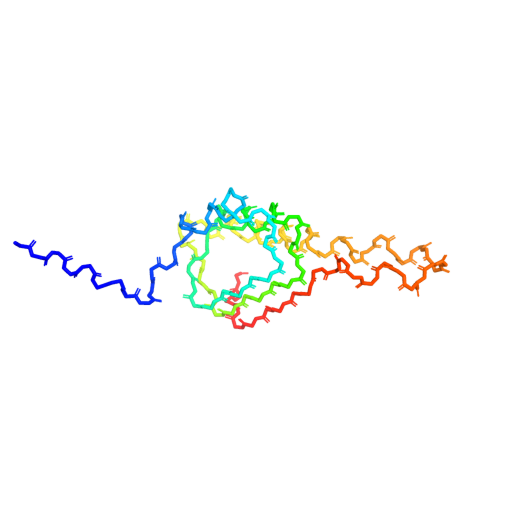A . PHE A 1 73 ? 9.618 2.425 3.097 1.00 85.25 73 PHE A CA 1
ATOM 580 C C . PHE A 1 73 ? 9.941 2.232 4.581 1.00 85.25 73 PHE A C 1
ATOM 582 O O . PHE A 1 73 ? 9.044 1.948 5.371 1.00 85.25 73 PHE A O 1
ATOM 589 N N . SER A 1 74 ? 11.202 2.419 4.974 1.00 84.62 74 SER A N 1
ATOM 590 C CA . SER A 1 74 ? 11.615 2.350 6.379 1.00 84.62 74 SER A CA 1
ATOM 591 C C . SER A 1 74 ? 10.958 3.453 7.208 1.00 84.62 74 SER A C 1
ATOM 593 O O . SER A 1 74 ? 10.471 3.174 8.300 1.00 84.62 74 SER A O 1
ATOM 595 N N . GLU A 1 75 ? 10.865 4.670 6.673 1.00 85.56 75 GLU A N 1
ATOM 596 C CA . GLU A 1 75 ? 10.203 5.799 7.329 1.00 85.56 75 GLU A CA 1
ATOM 597 C C . GLU A 1 75 ? 8.686 5.591 7.439 1.00 85.56 75 GLU A C 1
ATOM 599 O O . GLU A 1 75 ? 8.097 5.861 8.487 1.00 85.56 75 GLU A O 1
ATOM 604 N N . LEU A 1 76 ? 8.051 5.020 6.407 1.00 85.81 76 LEU A N 1
ATOM 605 C CA . LEU A 1 76 ? 6.650 4.602 6.475 1.00 85.81 76 LEU A CA 1
ATOM 606 C C . LEU A 1 76 ? 6.450 3.577 7.594 1.00 85.81 76 LEU A C 1
ATOM 608 O O . LEU A 1 76 ? 5.571 3.740 8.437 1.00 85.81 76 LEU A O 1
ATOM 612 N N . MET A 1 77 ? 7.277 2.529 7.624 1.00 84.25 77 MET A N 1
ATOM 613 C CA . MET A 1 77 ? 7.195 1.505 8.661 1.00 84.25 77 MET A CA 1
ATOM 614 C C . MET A 1 77 ? 7.427 2.104 10.043 1.00 84.25 77 MET A C 1
ATOM 616 O O . MET A 1 77 ? 6.673 1.790 10.958 1.00 84.25 77 MET A O 1
ATOM 620 N N . ARG A 1 78 ? 8.400 3.007 10.199 1.00 83.50 78 ARG A N 1
ATOM 621 C CA . ARG A 1 78 ? 8.637 3.733 11.447 1.00 83.50 78 ARG A CA 1
ATOM 622 C C . ARG A 1 78 ? 7.431 4.573 11.840 1.00 83.50 78 ARG A C 1
ATOM 624 O O . ARG A 1 78 ? 7.026 4.493 12.984 1.00 83.50 78 ARG A O 1
ATOM 631 N N . THR A 1 79 ? 6.815 5.311 10.924 1.00 83.12 79 THR A N 1
ATOM 632 C CA . THR A 1 79 ? 5.626 6.127 11.219 1.00 83.12 79 THR A CA 1
ATOM 633 C C . THR A 1 79 ? 4.469 5.252 11.695 1.00 83.12 79 THR A C 1
ATOM 635 O O . THR A 1 79 ? 3.916 5.484 12.764 1.00 83.12 79 THR A O 1
ATOM 638 N N . LEU A 1 80 ? 4.162 4.183 10.956 1.00 78.88 80 LEU A N 1
ATOM 639 C CA . LEU A 1 80 ? 3.056 3.282 11.284 1.00 78.88 80 LEU A CA 1
ATOM 640 C C . LEU A 1 80 ? 3.322 2.422 12.535 1.00 78.88 80 LEU A C 1
ATOM 642 O O . LEU A 1 80 ? 2.381 1.900 13.129 1.00 78.88 80 LEU A O 1
ATOM 646 N N . THR A 1 81 ? 4.588 2.249 12.935 1.00 75.19 81 THR A N 1
ATOM 647 C CA . THR A 1 81 ? 4.979 1.486 14.135 1.00 75.19 81 THR A CA 1
ATOM 648 C C . THR A 1 81 ? 5.410 2.352 15.317 1.00 75.19 81 THR A C 1
ATOM 650 O O . THR A 1 81 ? 5.443 1.844 16.429 1.00 75.19 81 THR A O 1
ATOM 653 N N . SER A 1 82 ? 5.701 3.643 15.153 1.00 67.81 82 SER A N 1
ATOM 654 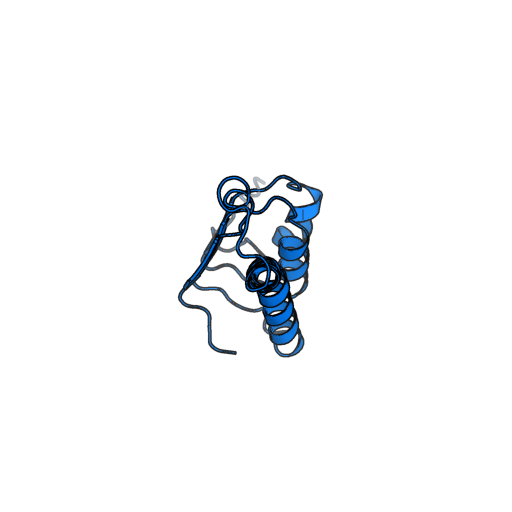C CA . SER A 1 82 ? 6.077 4.546 16.254 1.00 67.81 82 SER A CA 1
ATOM 655 C C . SER A 1 82 ? 4.912 4.742 17.229 1.00 67.81 82 SER A C 1
ATOM 657 O O . SER A 1 82 ? 5.133 4.853 18.435 1.00 67.81 82 SER A O 1
ATOM 659 N N . ASP A 1 83 ? 3.674 4.617 16.744 1.00 56.25 83 ASP A N 1
ATOM 660 C CA . ASP A 1 83 ? 2.469 4.480 17.574 1.00 56.25 83 ASP A CA 1
ATOM 661 C C . ASP A 1 83 ? 2.494 3.233 18.492 1.00 56.25 83 ASP A C 1
ATOM 663 O O . ASP A 1 83 ? 1.707 3.123 19.435 1.00 56.25 83 ASP A O 1
ATOM 667 N N . MET A 1 84 ? 3.402 2.274 18.260 1.00 48.28 84 MET A N 1
ATOM 668 C CA . MET A 1 84 ? 3.598 1.089 19.105 1.00 48.28 84 MET A CA 1
ATOM 669 C C . MET A 1 84 ? 4.554 1.330 20.284 1.00 48.28 84 MET A C 1
ATOM 671 O O . MET A 1 84 ? 4.416 0.644 21.296 1.00 48.28 84 MET A O 1
ATOM 675 N N . GLN A 1 85 ? 5.526 2.252 20.187 1.00 47.59 85 GLN A N 1
ATOM 676 C CA . GLN A 1 85 ? 6.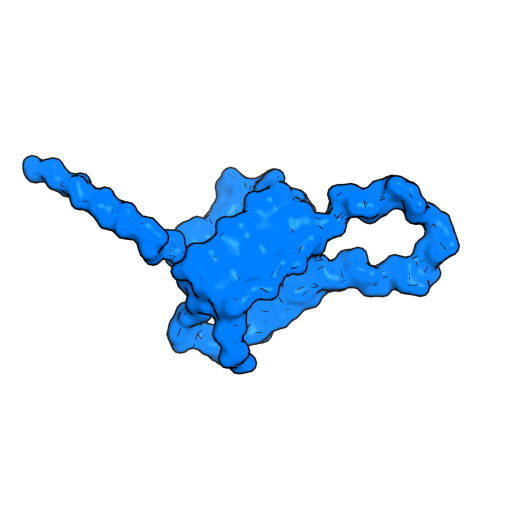634 2.333 21.160 1.00 47.59 85 GLN A CA 1
ATOM 677 C C . GLN A 1 85 ? 6.456 3.368 22.279 1.00 47.59 85 GLN A C 1
ATOM 679 O O . GLN A 1 85 ? 7.065 3.208 23.336 1.00 47.59 85 GLN A O 1
ATOM 684 N N . GLN A 1 86 ? 5.576 4.364 22.134 1.00 45.88 86 GLN A N 1
ATOM 685 C CA . GLN A 1 86 ? 5.317 5.337 23.212 1.00 45.88 86 GLN A CA 1
ATOM 686 C C . GLN A 1 86 ? 4.501 4.784 24.400 1.00 45.88 86 GLN A C 1
ATOM 688 O O . GLN A 1 86 ? 4.262 5.499 25.367 1.00 45.88 86 GLN A O 1
ATOM 693 N N . LEU A 1 87 ? 4.085 3.512 24.366 1.00 43.69 87 LEU A N 1
ATOM 694 C CA . LEU A 1 87 ? 3.237 2.896 25.397 1.00 43.69 87 LEU A CA 1
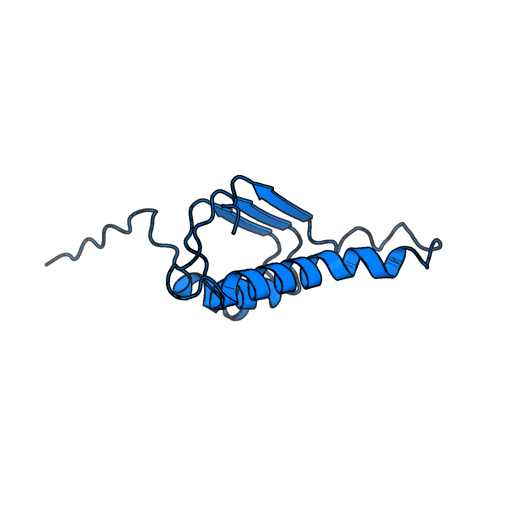ATOM 695 C C . LEU A 1 87 ? 3.950 1.878 26.302 1.00 43.69 87 LEU A C 1
ATOM 697 O O . LEU A 1 87 ? 3.307 1.366 27.214 1.00 43.69 87 LEU A O 1
ATOM 701 N N . SER A 1 88 ? 5.247 1.597 26.111 1.00 44.97 88 SER A N 1
ATOM 702 C CA . SER A 1 88 ? 5.977 0.713 27.048 1.00 44.97 88 SER A CA 1
ATOM 703 C C . SER A 1 88 ? 6.304 1.379 28.393 1.00 44.97 88 SER A C 1
ATOM 705 O O . SER A 1 88 ? 6.634 0.691 29.351 1.00 44.97 88 SER A O 1
ATOM 707 N N . SER A 1 89 ? 6.151 2.703 28.496 1.00 43.00 89 SER A N 1
ATOM 708 C CA . SER A 1 89 ? 6.394 3.489 29.713 1.00 43.00 89 SER A CA 1
ATOM 709 C C . SER A 1 89 ? 5.123 3.925 30.460 1.00 43.00 89 SER A C 1
ATOM 711 O O . SER A 1 89 ? 5.231 4.578 31.494 1.00 43.00 89 SER A O 1
ATOM 713 N N . TYR A 1 90 ? 3.922 3.552 29.993 1.00 43.97 90 TYR A N 1
ATOM 714 C CA . TYR A 1 90 ? 2.648 3.949 30.616 1.00 43.97 90 TYR A CA 1
ATOM 715 C C . TYR A 1 90 ? 1.681 2.763 30.757 1.00 43.97 90 TYR A C 1
ATOM 717 O O . TYR A 1 90 ? 0.624 2.699 30.123 1.00 43.97 90 TYR A O 1
ATOM 725 N N . GLU A 1 91 ? 2.019 1.806 31.621 1.00 45.91 91 GLU A N 1
ATOM 726 C CA . GLU A 1 91 ? 1.093 0.757 32.064 1.00 45.91 91 GLU A CA 1
ATOM 727 C C . GLU A 1 91 ? 0.045 1.291 33.063 1.00 45.91 91 GLU A C 1
ATOM 729 O O . GLU A 1 91 ? 0.033 0.885 34.220 1.00 45.91 91 GLU A O 1
ATOM 734 N N . HIS A 1 92 ? -0.861 2.197 32.659 1.00 48.38 92 HIS A N 1
ATOM 735 C CA . HIS A 1 92 ? -2.090 2.443 33.442 1.00 48.38 92 HIS A CA 1
ATOM 736 C C . HIS A 1 92 ? -3.211 3.212 32.706 1.00 48.38 92 HIS A C 1
ATOM 738 O O . HIS A 1 92 ? -3.625 4.274 33.150 1.00 48.38 92 HIS A O 1
ATOM 744 N N . CYS A 1 93 ? -3.727 2.703 31.575 1.00 45.25 93 CYS A N 1
ATOM 745 C CA . CYS A 1 93 ? -5.085 3.035 31.070 1.00 45.25 93 CYS A CA 1
ATOM 746 C C . CYS A 1 93 ? -5.486 2.196 29.832 1.00 45.25 93 CYS A C 1
ATOM 748 O O . CYS A 1 93 ? -5.906 2.708 28.793 1.00 45.25 93 CYS A O 1
ATOM 750 N N . GLN A 1 94 ? -5.341 0.869 29.876 1.00 50.72 94 GLN A N 1
ATOM 751 C CA . GLN A 1 94 ? -5.611 0.021 28.705 1.00 50.72 94 GLN A CA 1
ATOM 752 C C . GLN A 1 94 ? -7.031 -0.556 28.685 1.00 50.72 94 GLN A C 1
ATOM 754 O O . GLN A 1 94 ? -7.227 -1.742 28.935 1.00 50.72 94 GLN A O 1
ATOM 759 N N . ARG A 1 95 ? -8.026 0.254 28.301 1.00 47.72 95 ARG A N 1
ATOM 760 C CA . ARG A 1 95 ? -9.262 -0.274 27.673 1.00 47.72 95 ARG A CA 1
ATOM 761 C C . ARG A 1 95 ? -9.757 0.528 26.465 1.00 47.72 95 ARG A C 1
ATOM 763 O O . ARG A 1 95 ? -10.396 -0.065 25.606 1.00 47.72 95 ARG A O 1
ATOM 770 N N . GLN A 1 96 ? -9.399 1.808 26.323 1.00 47.28 96 GLN A N 1
ATOM 771 C CA . GLN A 1 96 ? -9.909 2.653 25.225 1.00 47.28 96 GLN A CA 1
ATOM 772 C C . GLN A 1 96 ? -8.889 2.963 24.109 1.00 47.28 96 GLN A C 1
ATOM 774 O O . GLN A 1 96 ? -9.288 3.203 22.976 1.00 47.28 96 GLN A O 1
ATOM 779 N N . HIS A 1 97 ? -7.579 2.831 24.352 1.00 44.59 97 HIS A N 1
ATOM 780 C CA . HIS A 1 97 ? -6.533 3.111 23.346 1.00 44.59 97 HIS A CA 1
ATOM 781 C C . HIS A 1 97 ? -6.289 1.998 22.306 1.00 44.59 97 HIS A C 1
ATOM 783 O O . HIS A 1 97 ? -5.385 2.095 21.477 1.00 44.59 97 HIS A O 1
ATOM 789 N N . ARG A 1 98 ? -7.076 0.916 22.323 1.00 46.75 98 ARG A N 1
ATOM 790 C CA . ARG A 1 98 ? -6.864 -0.244 21.438 1.00 46.75 98 ARG A CA 1
ATOM 791 C C . ARG A 1 98 ? -7.399 -0.044 20.010 1.00 46.75 98 ARG A C 1
ATOM 793 O O . ARG A 1 98 ? -7.061 -0.846 19.148 1.00 46.75 98 ARG A O 1
ATOM 800 N N . GLN A 1 99 ? -8.214 0.986 19.753 1.00 50.59 99 GLN A N 1
ATOM 801 C CA . GLN A 1 99 ? -8.998 1.105 18.510 1.00 50.59 99 GLN A CA 1
ATOM 802 C C . GLN A 1 99 ? -8.374 1.952 17.385 1.00 50.59 99 GLN A C 1
ATOM 804 O O . GLN A 1 99 ? -8.900 1.938 16.278 1.00 50.59 99 GLN A O 1
ATOM 809 N N . ASN A 1 100 ? -7.240 2.621 17.620 1.00 52.75 100 ASN A N 1
ATOM 810 C CA . ASN A 1 100 ? -6.579 3.460 16.604 1.00 52.75 100 ASN A CA 1
ATOM 811 C C . ASN A 1 100 ? -5.242 2.888 16.103 1.00 52.75 100 ASN A C 1
ATOM 813 O O . ASN A 1 100 ? -4.434 3.614 15.543 1.00 52.75 100 ASN A O 1
ATOM 817 N N . ARG A 1 101 ? -4.976 1.595 16.319 1.00 64.50 101 ARG A N 1
ATOM 818 C CA . ARG A 1 101 ? -3.719 0.962 15.893 1.00 64.50 101 ARG A CA 1
ATOM 819 C C . ARG A 1 101 ? -3.806 0.502 14.441 1.00 64.50 101 ARG A C 1
ATOM 821 O O . ARG A 1 101 ? -4.649 -0.338 14.124 1.00 64.50 101 ARG A O 1
ATOM 828 N N . THR A 1 102 ? -2.887 0.967 13.598 1.00 73.62 102 THR A N 1
ATOM 829 C CA . THR A 1 102 ? -2.738 0.452 12.233 1.00 73.62 102 THR A CA 1
ATOM 830 C C . THR A 1 102 ? -2.189 -0.971 12.269 1.00 73.62 102 THR A C 1
ATOM 832 O O . THR A 1 102 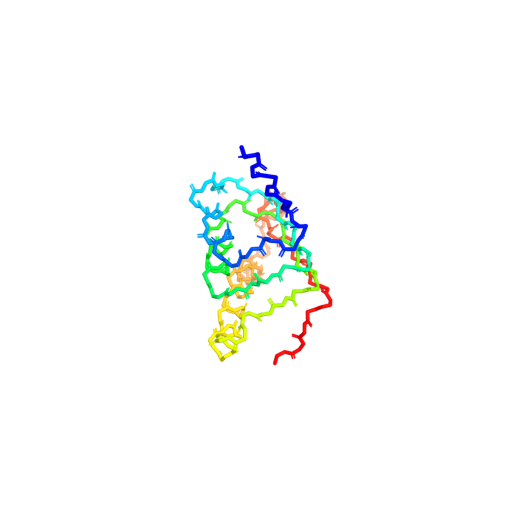? -1.050 -1.216 12.653 1.00 73.62 102 THR A O 1
ATOM 835 N N . SER A 1 103 ? -3.005 -1.937 11.866 1.00 80.56 103 SER A N 1
ATOM 836 C CA . SER A 1 103 ? -2.600 -3.330 11.693 1.00 80.56 103 SER A CA 1
ATOM 837 C C . SER A 1 103 ? -1.888 -3.485 10.352 1.00 80.56 103 SER A C 1
ATOM 839 O O . SER A 1 103 ? -2.499 -3.282 9.301 1.00 80.56 103 SER A O 1
ATOM 841 N N . ILE A 1 104 ? -0.603 -3.839 10.378 1.00 81.69 104 ILE A N 1
ATOM 842 C CA . ILE A 1 104 ? 0.237 -3.937 9.179 1.00 81.69 104 ILE A CA 1
ATOM 843 C C . ILE A 1 104 ? 0.507 -5.408 8.856 1.00 81.69 104 ILE A C 1
ATOM 845 O O . ILE A 1 104 ? 1.012 -6.155 9.690 1.00 81.69 104 ILE A O 1
ATOM 849 N N . HIS A 1 105 ? 0.208 -5.819 7.625 1.00 83.31 105 HIS A N 1
ATOM 850 C CA . HIS A 1 105 ? 0.512 -7.150 7.106 1.00 83.31 105 HIS A CA 1
ATOM 851 C C . HIS A 1 105 ? 1.373 -7.049 5.849 1.00 83.31 105 HIS A C 1
ATOM 853 O O . HIS A 1 105 ? 0.930 -6.532 4.822 1.00 83.31 105 HIS A O 1
ATOM 859 N N . LEU A 1 106 ? 2.585 -7.593 5.924 1.00 78.75 106 LEU A N 1
ATOM 860 C CA . LEU A 1 106 ? 3.547 -7.619 4.828 1.00 78.75 106 LEU A CA 1
ATOM 861 C C . LEU A 1 106 ? 3.768 -9.066 4.380 1.00 78.75 106 LEU A C 1
ATOM 863 O O . LEU A 1 106 ? 4.110 -9.917 5.198 1.00 78.75 106 LEU A O 1
ATOM 867 N N . THR A 1 107 ? 3.582 -9.356 3.093 1.00 77.81 107 THR A N 1
ATOM 868 C CA . THR A 1 107 ? 3.839 -10.691 2.526 1.00 77.81 107 THR A CA 1
ATOM 869 C C . THR A 1 107 ? 4.519 -10.586 1.168 1.00 77.81 107 THR A C 1
ATOM 871 O O . THR A 1 107 ? 4.162 -9.736 0.355 1.00 77.81 107 THR A O 1
ATOM 874 N N . ASN A 1 108 ? 5.477 -11.477 0.889 1.00 72.94 108 ASN A N 1
ATOM 875 C CA . ASN A 1 108 ? 6.148 -11.567 -0.416 1.00 72.94 108 ASN A CA 1
ATOM 876 C C . ASN A 1 108 ? 6.735 -10.228 -0.904 1.00 72.94 108 ASN A C 1
ATOM 878 O O . ASN A 1 108 ? 6.645 -9.895 -2.086 1.00 72.94 108 ASN A O 1
ATOM 882 N N . ILE A 1 109 ? 7.296 -9.430 0.007 1.00 72.75 109 ILE A N 1
ATOM 883 C CA . ILE A 1 109 ? 7.972 -8.183 -0.357 1.00 72.75 109 ILE A CA 1
ATOM 884 C C . ILE A 1 109 ? 9.397 -8.539 -0.793 1.00 72.75 109 ILE A C 1
ATOM 886 O O . ILE A 1 109 ? 10.082 -9.242 -0.047 1.00 72.75 109 ILE A O 1
ATOM 890 N N . PRO A 1 110 ? 9.850 -8.109 -1.986 1.00 65.12 110 PRO A N 1
ATOM 891 C CA . PRO A 1 110 ? 11.219 -8.356 -2.414 1.00 65.12 110 PRO A CA 1
ATOM 892 C C . PRO A 1 110 ? 12.186 -7.744 -1.395 1.00 65.12 110 PRO A C 1
ATOM 894 O O . PRO A 1 110 ? 12.075 -6.561 -1.075 1.00 65.12 110 PRO A O 1
ATOM 897 N N . LEU A 1 111 ? 13.111 -8.563 -0.885 1.00 56.81 111 LEU A N 1
ATOM 898 C CA . LEU A 1 111 ? 14.222 -8.106 -0.050 1.00 56.81 111 LEU A CA 1
ATOM 899 C C . LEU A 1 111 ? 15.037 -7.096 -0.873 1.00 56.81 111 LEU A C 1
ATOM 901 O O . LEU A 1 111 ? 15.583 -7.460 -1.916 1.00 56.81 111 LEU A O 1
ATOM 905 N N . ILE A 1 112 ? 15.041 -5.831 -0.441 1.00 53.88 112 ILE A N 1
ATOM 906 C CA . ILE A 1 112 ? 15.854 -4.750 -1.023 1.00 53.88 112 ILE A CA 1
ATOM 907 C C . ILE A 1 112 ? 17.188 -4.651 -0.292 1.00 53.88 112 ILE A C 1
ATOM 909 O O . ILE A 1 112 ? 17.177 -4.544 0.960 1.00 53.88 112 ILE A O 1
#

Organism: Euroglyphus maynei (NCBI:txid6958)

InterPro domains:
  IPR032675 Leucine-rich repeat domain superfamily [G3DSA:3.80.10.10] (4-109)